Protein AF-R8HWS2-F1 (afdb_monomer_lite)

pLDDT: mean 92.62, std 9.64, range [43.69, 98.5]

Organism: NCBI:txid1053224

Secondary structure (DSSP, 8-state):
-HHHHHHHHHHHTT--PPPPSSGGGGS-SSSS-SSHHHHHHHHHHHHHHHHHHHHHHHHS-TTSPBTTBTT--HHHHHHHHHHHHHHHHHHHHHHHHHTT--S-TT-----

Sequence (111 aa):
MTYWQDFLLLSAQGKKPALPAHVKESWPEEECPGSEEEWQQIIQYFLQGIEQACTIAQTVQLDKTLEEWPGETPGGVLRNIASHNSYHLGEIVLIRRLFSAWPPPTGGYPV

Foldseek 3Di:
DLLVLVCLLCVLVLHHDDDDPDPVVSDDPDPDDPDPVSVVVVVVSLVVSLVSLVVSVVPDDFPDARPVHRPHGSVRSSVVSVVVVVVVVVVVQVVCVVVVPPPPPVDDDPD

Radius of gyration: 16.32 Å; chains: 1; bounding box: 38×39×40 Å

InterPro domains:
  IPR034660 DinB/YfiT-like putative metalloenzymes [G3DSA:1.20.120.450] (1-107)
  IPR034660 DinB/YfiT-like putative metalloenzymes [SSF109854] (38-106)

Structure (mmCIF, N/CA/C/O backbone):
data_AF-R8HWS2-F1
#
_entry.id   AF-R8HWS2-F1
#
loop_
_atom_site.group_PDB
_atom_site.id
_atom_site.type_symbol
_atom_site.label_atom_id
_atom_site.label_alt_id
_atom_site.label_comp_id
_atom_site.label_asym_id
_atom_site.label_entity_id
_atom_site.label_seq_id
_atom_site.pdbx_PDB_ins_code
_atom_site.Cartn_x
_atom_site.Cartn_y
_atom_site.Cartn_z
_atom_site.occupancy
_atom_site.B_iso_or_equiv
_atom_site.auth_seq_id
_atom_site.auth_comp_id
_atom_site.auth_asym_id
_atom_site.auth_atom_id
_atom_site.pdbx_PDB_model_num
ATOM 1 N N . MET A 1 1 ? 0.055 4.462 -6.794 1.00 83.00 1 MET A N 1
ATOM 2 C CA . MET A 1 1 ? -0.096 3.535 -5.644 1.00 83.00 1 MET A CA 1
ATOM 3 C C . MET A 1 1 ? 0.304 4.189 -4.323 1.00 83.00 1 MET A C 1
ATOM 5 O O . MET A 1 1 ? -0.518 4.184 -3.421 1.00 83.00 1 MET A O 1
ATOM 9 N N . THR A 1 2 ? 1.499 4.783 -4.210 1.00 93.62 2 THR A N 1
ATOM 10 C CA . THR A 1 2 ? 2.025 5.392 -2.967 1.00 93.62 2 THR A CA 1
ATOM 11 C C . THR A 1 2 ? 1.157 6.524 -2.409 1.00 93.62 2 THR A C 1
ATOM 13 O O . THR A 1 2 ? 0.696 6.401 -1.285 1.00 93.62 2 THR A O 1
ATOM 16 N N . TYR A 1 3 ? 0.801 7.536 -3.211 1.00 95.81 3 TYR A N 1
ATOM 17 C CA . TYR A 1 3 ? -0.034 8.666 -2.756 1.00 95.81 3 TYR A CA 1
ATOM 18 C C . TYR A 1 3 ? -1.321 8.225 -2.031 1.00 95.81 3 TYR A C 1
ATOM 20 O O . TYR A 1 3 ? -1.610 8.649 -0.913 1.00 95.81 3 TYR A O 1
ATOM 28 N N . TRP A 1 4 ? -2.103 7.342 -2.663 1.00 96.31 4 TRP A N 1
ATOM 29 C CA . TRP A 1 4 ? -3.360 6.857 -2.087 1.00 96.31 4 TRP A CA 1
ATOM 30 C C . TRP A 1 4 ? -3.136 5.904 -0.912 1.00 96.31 4 TRP A C 1
ATOM 32 O O . TRP A 1 4 ? -3.952 5.882 0.005 1.00 96.31 4 TRP A O 1
ATOM 42 N N . GLN A 1 5 ? -2.029 5.158 -0.897 1.00 97.56 5 GLN A N 1
ATOM 43 C CA . GLN A 1 5 ? -1.630 4.388 0.278 1.00 97.56 5 GLN A CA 1
ATOM 44 C C . GLN A 1 5 ? -1.361 5.316 1.469 1.00 97.56 5 GLN A C 1
ATOM 46 O O . GLN A 1 5 ? -1.911 5.071 2.537 1.00 97.56 5 GLN A O 1
ATOM 51 N N . ASP A 1 6 ? -0.606 6.401 1.294 1.00 97.25 6 ASP A N 1
ATOM 52 C CA . ASP A 1 6 ? -0.297 7.349 2.373 1.00 97.25 6 ASP A CA 1
ATOM 53 C C . ASP A 1 6 ? -1.552 8.059 2.881 1.00 97.25 6 ASP A C 1
ATOM 55 O O . ASP A 1 6 ? -1.773 8.168 4.091 1.00 97.25 6 ASP A O 1
ATOM 59 N N . PHE A 1 7 ? -2.424 8.472 1.956 1.00 96.88 7 PHE A N 1
ATOM 60 C CA . PHE A 1 7 ? -3.738 9.017 2.284 1.00 96.88 7 PHE A CA 1
ATOM 61 C C . PHE A 1 7 ? -4.524 8.042 3.173 1.00 96.88 7 PHE A C 1
ATOM 63 O O . PHE A 1 7 ? -4.962 8.397 4.268 1.00 96.88 7 PHE A O 1
ATOM 70 N N . LEU A 1 8 ? -4.661 6.785 2.746 1.00 96.75 8 LEU A N 1
ATOM 71 C CA . LEU A 1 8 ? -5.423 5.784 3.489 1.00 96.75 8 LEU A CA 1
ATOM 72 C C . LEU A 1 8 ? -4.738 5.389 4.806 1.00 96.75 8 LEU A C 1
ATOM 74 O O . LEU A 1 8 ? -5.430 5.128 5.786 1.00 96.75 8 LEU A O 1
ATOM 78 N N . LEU A 1 9 ? -3.406 5.391 4.884 1.00 97.62 9 LEU A N 1
ATOM 79 C CA . LEU A 1 9 ? -2.669 5.155 6.128 1.00 97.62 9 LEU A CA 1
ATOM 80 C C . LEU A 1 9 ? -2.956 6.243 7.169 1.00 97.62 9 LEU A C 1
ATOM 82 O O . LEU A 1 9 ? -3.150 5.931 8.346 1.00 97.62 9 LEU A O 1
ATOM 86 N N . LEU A 1 10 ? -3.035 7.509 6.750 1.00 96.69 10 LEU A N 1
ATOM 87 C CA . LEU A 1 10 ? -3.457 8.603 7.626 1.00 96.69 10 LEU A CA 1
ATOM 88 C C . LEU A 1 10 ? -4.913 8.412 8.073 1.00 96.69 10 LEU A C 1
ATOM 90 O O . LEU A 1 10 ? -5.200 8.525 9.268 1.00 96.69 10 LEU A O 1
ATOM 94 N N . SER A 1 11 ? -5.814 8.052 7.155 1.00 95.12 11 SER A N 1
ATOM 95 C CA . SER A 1 11 ? -7.214 7.750 7.481 1.00 95.12 11 SER A CA 1
ATOM 96 C C . SER A 1 11 ? -7.357 6.587 8.468 1.00 95.12 11 SER A C 1
ATOM 98 O O . SER A 1 11 ? -8.115 6.700 9.428 1.00 95.12 11 SER A O 1
ATOM 100 N N . ALA A 1 12 ? -6.591 5.504 8.307 1.00 95.62 12 ALA A N 1
ATOM 101 C CA . ALA A 1 12 ? -6.611 4.341 9.199 1.00 95.62 12 ALA A CA 1
ATOM 102 C C . ALA A 1 12 ? -6.163 4.678 10.634 1.00 95.62 12 ALA A C 1
ATOM 104 O O . ALA A 1 12 ? -6.553 4.001 11.583 1.00 95.62 12 ALA A O 1
ATOM 105 N N . GLN A 1 13 ? -5.381 5.749 10.803 1.00 93.69 13 GLN A N 1
ATOM 106 C CA . GLN A 1 13 ? -4.984 6.303 12.101 1.00 93.69 13 GLN A CA 1
ATOM 107 C C . GLN A 1 13 ? -6.000 7.313 12.667 1.00 93.69 13 GLN A C 1
ATOM 109 O O . GLN A 1 13 ? -5.717 7.970 13.667 1.00 93.69 13 GLN A O 1
ATOM 114 N N . GLY A 1 14 ? -7.162 7.477 12.028 1.00 92.81 14 GLY A N 1
ATOM 115 C CA . GLY A 1 14 ? -8.193 8.434 12.430 1.00 92.81 14 GLY A CA 1
ATOM 116 C C . GLY A 1 14 ? -7.921 9.877 12.021 1.00 92.81 14 GLY A C 1
ATOM 117 O O . GLY A 1 14 ? -8.613 10.772 12.494 1.00 92.81 14 GLY A O 1
ATOM 118 N N . LYS A 1 15 ? -6.944 10.126 11.144 1.00 94.31 15 LYS A N 1
ATOM 119 C CA . LYS A 1 15 ? -6.693 11.468 10.607 1.00 94.31 15 LYS A CA 1
ATOM 120 C C . LYS A 1 15 ? -7.594 11.744 9.401 1.00 94.31 15 LYS A C 1
ATOM 122 O O . LYS A 1 15 ? -8.118 10.838 8.750 1.00 94.31 15 LYS A O 1
ATOM 127 N N . LYS A 1 16 ? -7.723 13.024 9.060 1.00 92.81 16 LYS A N 1
ATOM 128 C CA . LYS A 1 16 ? -8.433 13.499 7.870 1.00 92.81 16 LYS A CA 1
ATOM 129 C C . LYS A 1 16 ? -7.460 14.177 6.906 1.00 92.81 16 LYS A C 1
ATOM 131 O O . LYS A 1 16 ? -7.324 15.400 6.950 1.00 92.81 16 LYS A O 1
ATOM 136 N N . PRO A 1 17 ? -6.727 13.405 6.085 1.00 92.62 17 PRO A N 1
ATOM 137 C CA . PRO A 1 17 ? -5.904 13.993 5.035 1.00 92.62 17 PRO A CA 1
ATOM 138 C C . PRO A 1 17 ? -6.771 14.820 4.079 1.00 92.62 17 PRO A C 1
ATOM 140 O O . PRO A 1 17 ? -7.931 14.488 3.820 1.00 92.62 17 PRO A O 1
ATOM 143 N N . ALA A 1 18 ? -6.209 15.917 3.574 1.00 93.06 18 ALA A N 1
ATOM 144 C CA . ALA A 1 18 ? -6.888 16.749 2.593 1.00 93.06 18 ALA A CA 1
ATOM 145 C C . ALA A 1 18 ? -7.045 15.970 1.284 1.00 93.06 18 ALA A C 1
ATOM 147 O O . ALA A 1 18 ? -6.093 15.359 0.799 1.00 93.06 18 ALA A O 1
ATOM 148 N N . LEU A 1 19 ? -8.250 15.992 0.718 1.00 92.62 19 LEU A N 1
ATOM 149 C CA . LEU A 1 19 ? -8.465 15.479 -0.627 1.00 92.62 19 LEU A CA 1
ATOM 150 C C . LEU A 1 19 ? -7.806 16.430 -1.634 1.00 92.62 19 LEU A C 1
ATOM 152 O O . LEU A 1 19 ? -7.923 17.648 -1.462 1.00 92.62 19 LEU A O 1
ATOM 156 N N . PRO A 1 20 ? -7.153 15.901 -2.681 1.00 94.12 20 PRO A N 1
ATOM 157 C CA . PRO A 1 20 ? -6.678 16.741 -3.769 1.00 94.12 20 PRO A CA 1
ATOM 158 C C . PRO A 1 20 ? -7.869 17.416 -4.458 1.00 94.12 20 PRO A C 1
ATOM 160 O O . PRO A 1 20 ? -8.954 16.829 -4.548 1.00 94.12 20 PRO A O 1
ATOM 163 N N . ALA A 1 21 ? -7.674 18.632 -4.970 1.00 94.50 21 ALA A N 1
ATOM 164 C CA . ALA A 1 21 ? -8.738 19.322 -5.704 1.00 94.50 21 ALA A CA 1
ATOM 165 C C . ALA A 1 21 ? -9.030 18.602 -7.031 1.00 94.50 21 ALA A C 1
ATOM 167 O O . ALA A 1 21 ? -10.183 18.499 -7.460 1.00 94.50 21 ALA A O 1
ATOM 168 N N . HIS A 1 22 ? -7.988 18.028 -7.640 1.00 94.19 22 HIS A N 1
ATOM 169 C CA . HIS A 1 22 ? -8.077 17.178 -8.819 1.00 94.19 22 HIS A CA 1
ATOM 170 C C . HIS A 1 22 ? -7.232 15.913 -8.674 1.00 94.19 22 HIS A C 1
ATOM 172 O O . HIS A 1 22 ? -6.094 15.962 -8.227 1.00 94.19 22 HIS A O 1
ATOM 178 N N . VAL A 1 23 ? -7.730 14.776 -9.176 1.00 91.06 23 VAL A N 1
ATOM 179 C CA . VAL A 1 23 ? -7.001 13.487 -9.146 1.00 91.06 23 VAL A CA 1
ATOM 180 C C . VAL A 1 23 ? -5.615 13.580 -9.798 1.00 91.06 23 VAL A C 1
ATOM 182 O O . VAL A 1 23 ? -4.711 12.852 -9.398 1.00 91.06 23 VAL A O 1
ATOM 185 N N . LYS A 1 24 ? -5.416 14.498 -10.755 1.00 93.31 24 LYS A N 1
ATOM 186 C CA . LYS A 1 24 ? -4.106 14.771 -11.367 1.00 93.31 24 LYS A CA 1
ATOM 187 C C . LYS A 1 24 ? -3.024 15.084 -10.323 1.00 93.31 24 LYS A C 1
ATOM 189 O O . LYS A 1 24 ? -1.892 14.678 -10.515 1.00 93.31 24 LYS A O 1
ATOM 194 N N . GLU A 1 25 ? -3.378 15.724 -9.212 1.00 93.56 25 GLU A N 1
ATOM 195 C CA . GLU A 1 25 ? -2.448 16.056 -8.121 1.00 93.56 25 GLU A CA 1
ATOM 196 C C . GLU A 1 25 ? -1.943 14.822 -7.350 1.00 93.56 25 GLU A C 1
ATOM 198 O O . GLU A 1 25 ? -0.986 14.927 -6.594 1.00 93.56 25 GLU A O 1
ATOM 203 N N . SER A 1 26 ? -2.568 13.650 -7.528 1.00 92.44 26 SER A N 1
ATOM 204 C CA . SER A 1 26 ? -2.079 12.382 -6.960 1.00 92.44 26 SER A CA 1
ATOM 205 C C . SER A 1 26 ? -1.033 11.673 -7.830 1.00 92.44 26 SER A C 1
ATOM 207 O O . SER A 1 26 ? -0.531 10.614 -7.444 1.00 92.44 26 SER A O 1
ATOM 209 N N . TRP A 1 27 ? -0.725 12.229 -9.006 1.00 91.69 27 TRP A N 1
ATOM 210 C CA . TRP A 1 27 ? 0.292 11.714 -9.918 1.00 91.69 27 TRP A CA 1
ATOM 211 C C . TRP A 1 27 ? 1.603 12.494 -9.760 1.00 91.69 27 TRP A C 1
ATOM 213 O O . TRP A 1 27 ? 1.549 13.701 -9.521 1.00 91.69 27 TRP A O 1
ATOM 223 N N . PRO A 1 28 ? 2.765 11.832 -9.907 1.00 90.06 28 PRO A N 1
ATOM 224 C CA . PRO A 1 28 ? 4.041 12.534 -10.014 1.00 90.06 28 PRO A CA 1
ATOM 225 C C . PRO A 1 28 ? 4.067 13.423 -11.266 1.00 90.06 28 PRO A C 1
ATOM 227 O O . PRO A 1 28 ? 3.353 13.158 -12.239 1.00 90.06 28 PRO A O 1
ATOM 230 N N . GLU A 1 29 ? 4.883 14.478 -11.239 1.00 90.44 29 GLU A N 1
ATOM 231 C CA . GLU A 1 29 ? 5.118 15.317 -12.421 1.00 90.44 29 GLU A CA 1
ATOM 232 C C . GLU A 1 29 ? 6.039 14.607 -13.422 1.00 90.44 29 GLU A C 1
ATOM 234 O O . GLU A 1 29 ? 5.879 14.748 -14.635 1.00 90.44 29 GLU A O 1
ATOM 239 N N . GLU A 1 30 ? 6.974 13.810 -12.909 1.00 91.12 30 GLU A N 1
ATOM 240 C CA . GLU A 1 30 ? 7.924 13.013 -13.666 1.00 91.12 30 GLU A CA 1
ATOM 241 C C . GLU A 1 30 ? 7.275 11.736 -14.224 1.00 91.12 30 GLU A C 1
ATOM 243 O O . GLU A 1 30 ? 6.577 10.998 -13.525 1.00 91.12 30 GLU A O 1
ATOM 248 N N . GLU A 1 31 ? 7.545 11.432 -15.498 1.00 89.25 31 GLU A N 1
ATOM 249 C CA . GLU A 1 31 ? 7.021 10.227 -16.162 1.00 89.25 31 GLU A CA 1
ATOM 250 C C . GLU A 1 31 ? 7.749 8.940 -15.735 1.00 89.25 31 GLU A C 1
ATOM 252 O O . GLU A 1 31 ? 7.197 7.841 -15.841 1.00 89.25 31 GLU A O 1
ATOM 257 N N . CYS A 1 32 ? 8.994 9.057 -15.265 1.00 90.88 32 CYS A N 1
ATOM 258 C CA . CYS A 1 32 ? 9.823 7.950 -14.799 1.00 90.88 32 CYS A CA 1
ATOM 259 C C . CYS A 1 32 ? 10.847 8.427 -13.751 1.00 90.88 32 CYS A C 1
ATOM 261 O O . CYS A 1 32 ? 11.174 9.615 -13.724 1.00 90.88 32 CYS A O 1
ATOM 263 N N . PRO A 1 33 ? 11.369 7.524 -12.898 1.00 93.31 33 PRO A N 1
ATOM 264 C CA . PRO A 1 33 ? 12.474 7.858 -12.001 1.00 93.31 33 PRO A CA 1
ATOM 265 C C . PRO A 1 33 ? 13.724 8.255 -12.800 1.00 93.31 33 PRO A C 1
ATOM 267 O O . PRO A 1 33 ? 14.021 7.670 -13.845 1.00 93.31 33 PRO A O 1
ATOM 270 N N . GLY A 1 34 ? 14.481 9.225 -12.292 1.00 95.75 34 GLY A N 1
ATOM 271 C CA . GLY A 1 34 ? 15.705 9.739 -12.904 1.00 95.75 34 GLY A CA 1
ATOM 272 C C . GLY A 1 34 ? 16.919 8.817 -12.756 1.00 95.75 34 GLY A C 1
ATOM 273 O O . GLY A 1 34 ? 17.889 8.968 -13.503 1.00 95.75 34 GLY A O 1
ATOM 274 N N . SER A 1 35 ? 16.884 7.850 -11.831 1.00 97.19 35 SER A N 1
ATOM 275 C CA . SER A 1 35 ? 17.910 6.808 -11.698 1.00 97.19 35 SER A CA 1
ATOM 276 C C . SER A 1 35 ? 17.366 5.485 -11.145 1.00 97.19 35 SER A C 1
ATOM 278 O O . SER A 1 35 ? 16.243 5.403 -10.644 1.00 97.19 35 SER A O 1
ATOM 280 N N . GLU A 1 36 ? 18.185 4.430 -11.213 1.00 96.62 36 GLU A N 1
ATOM 281 C CA . GLU A 1 36 ? 17.866 3.138 -10.591 1.00 96.62 36 GLU A CA 1
ATOM 282 C C . GLU A 1 36 ? 17.776 3.264 -9.061 1.00 96.62 36 GLU A C 1
ATOM 284 O O . GLU A 1 36 ? 16.915 2.656 -8.435 1.00 96.62 36 GLU A O 1
ATOM 289 N N . GLU A 1 37 ? 18.620 4.090 -8.440 1.00 97.88 37 GLU A N 1
ATOM 290 C CA . GLU A 1 37 ? 18.567 4.347 -6.999 1.00 97.88 37 GLU A CA 1
ATOM 291 C C . GLU A 1 37 ? 17.238 4.989 -6.589 1.00 97.88 37 GLU A C 1
ATOM 293 O O . GLU A 1 37 ? 16.640 4.565 -5.600 1.00 97.88 37 GLU A O 1
ATOM 298 N N . GLU A 1 38 ? 16.752 5.968 -7.356 1.00 96.31 38 GLU A N 1
ATOM 299 C CA . GLU A 1 38 ? 15.444 6.589 -7.123 1.00 96.31 38 GLU A CA 1
ATOM 300 C C . GLU A 1 38 ? 14.310 5.567 -7.275 1.00 96.31 38 GLU A C 1
ATOM 302 O O . GLU A 1 38 ? 13.410 5.490 -6.436 1.00 96.31 38 GLU A O 1
ATOM 307 N N . TRP A 1 39 ? 14.391 4.704 -8.290 1.00 95.50 39 TRP A N 1
ATOM 308 C CA . TRP A 1 39 ? 13.437 3.614 -8.467 1.00 95.50 39 TRP A CA 1
ATOM 309 C C . TRP A 1 39 ? 13.393 2.670 -7.254 1.00 95.50 39 TRP A C 1
ATOM 311 O O . TRP A 1 39 ? 12.315 2.368 -6.731 1.00 95.50 39 TRP A O 1
ATOM 321 N N . GLN A 1 40 ? 14.557 2.246 -6.753 1.00 97.44 40 GLN A N 1
ATOM 322 C CA . GLN A 1 40 ? 14.642 1.392 -5.566 1.00 97.44 40 GLN A CA 1
ATOM 323 C C . GLN A 1 40 ? 14.099 2.087 -4.310 1.00 97.44 40 GLN A C 1
ATOM 325 O O . GLN A 1 40 ? 13.445 1.442 -3.488 1.00 97.44 40 GLN A O 1
ATOM 330 N N . GLN A 1 41 ? 14.314 3.397 -4.165 1.00 96.56 41 GLN A N 1
ATOM 331 C CA . GLN A 1 41 ? 13.756 4.180 -3.058 1.00 96.56 41 GLN A CA 1
ATOM 332 C C . GLN A 1 41 ? 12.225 4.221 -3.099 1.00 96.56 41 GLN A C 1
ATOM 334 O O . GLN A 1 41 ? 11.588 4.026 -2.064 1.00 96.56 41 GLN A O 1
ATOM 339 N N . ILE A 1 42 ? 11.623 4.394 -4.279 1.00 95.38 42 ILE A N 1
ATOM 340 C CA . ILE A 1 42 ? 10.161 4.372 -4.448 1.00 95.38 42 ILE A CA 1
ATOM 341 C C . ILE A 1 42 ? 9.587 3.004 -4.049 1.00 95.38 42 ILE A C 1
ATOM 343 O O . ILE A 1 42 ? 8.578 2.943 -3.340 1.00 95.38 42 ILE A O 1
ATOM 347 N N . ILE A 1 43 ? 10.238 1.902 -4.449 1.00 96.12 43 ILE A N 1
ATOM 348 C CA . ILE A 1 43 ? 9.829 0.547 -4.041 1.00 96.12 43 ILE A CA 1
ATOM 349 C C . ILE A 1 43 ? 9.911 0.399 -2.519 1.00 96.12 43 ILE A C 1
ATOM 351 O O . ILE A 1 43 ? 8.953 -0.062 -1.897 1.00 96.12 43 ILE A O 1
ATOM 355 N N . GLN A 1 44 ? 11.030 0.792 -1.907 1.00 98.06 44 GLN A N 1
ATOM 356 C CA . GLN A 1 44 ? 11.205 0.700 -0.456 1.00 98.06 44 GLN A CA 1
ATOM 357 C C . GLN A 1 44 ? 10.159 1.526 0.296 1.00 98.06 44 GLN A C 1
ATOM 359 O O . GLN A 1 44 ? 9.578 1.029 1.257 1.00 98.06 44 GLN A O 1
ATOM 364 N N . TYR A 1 45 ? 9.867 2.741 -0.168 1.00 97.75 45 TYR A N 1
ATOM 365 C CA . TYR A 1 45 ? 8.837 3.598 0.415 1.00 97.75 45 TYR A CA 1
ATOM 366 C C . TYR A 1 45 ? 7.451 2.944 0.362 1.00 97.75 45 TYR A C 1
ATOM 368 O O . TYR A 1 45 ? 6.733 2.887 1.363 1.00 97.75 45 TYR A O 1
ATOM 376 N N . PHE A 1 46 ? 7.092 2.365 -0.787 1.00 97.38 46 PHE A N 1
ATOM 377 C CA . PHE A 1 46 ? 5.845 1.621 -0.927 1.00 97.38 46 PHE A CA 1
ATOM 378 C C . PHE A 1 46 ? 5.762 0.440 0.055 1.00 97.38 46 PHE A C 1
ATOM 380 O O . PHE A 1 46 ? 4.740 0.280 0.727 1.00 97.38 46 PHE A O 1
ATOM 387 N N . LEU A 1 47 ? 6.833 -0.354 0.176 1.00 97.94 47 LEU A N 1
ATOM 388 C CA . LEU A 1 47 ? 6.895 -1.505 1.085 1.00 97.94 47 LEU A CA 1
ATOM 389 C C . LEU A 1 47 ? 6.814 -1.092 2.562 1.00 97.94 47 LEU A C 1
ATOM 391 O O . LEU A 1 47 ? 6.089 -1.727 3.325 1.00 97.94 47 LEU A O 1
ATOM 395 N N . GLN A 1 48 ? 7.470 0.003 2.955 1.00 98.50 48 GLN A N 1
ATOM 396 C CA . GLN A 1 48 ? 7.368 0.558 4.311 1.00 98.50 48 GLN A CA 1
ATOM 397 C C . GLN A 1 48 ? 5.923 0.931 4.664 1.00 98.50 48 GLN A C 1
ATOM 399 O O . GLN A 1 48 ? 5.466 0.666 5.775 1.00 98.50 48 GLN A O 1
ATOM 404 N N . GLY A 1 49 ? 5.160 1.482 3.717 1.00 98.19 49 GLY A N 1
ATOM 405 C CA . GLY A 1 49 ? 3.741 1.754 3.949 1.00 98.19 49 GLY A CA 1
ATOM 406 C C . GLY A 1 49 ? 2.888 0.484 4.099 1.00 98.19 49 GLY A C 1
ATOM 407 O O . GLY A 1 49 ? 1.928 0.487 4.872 1.00 98.19 49 GLY A O 1
ATOM 408 N N . ILE A 1 50 ? 3.254 -0.633 3.455 1.00 98.12 50 ILE A N 1
ATOM 409 C CA . ILE A 1 50 ? 2.618 -1.939 3.714 1.00 98.12 50 ILE A CA 1
ATOM 410 C C . ILE A 1 50 ? 2.935 -2.412 5.137 1.00 98.12 50 ILE A C 1
ATOM 412 O O . ILE A 1 50 ? 2.029 -2.827 5.859 1.00 98.12 50 ILE A O 1
ATOM 416 N N . GLU A 1 51 ? 4.192 -2.321 5.575 1.00 98.50 51 GLU A N 1
ATOM 417 C CA . GLU A 1 51 ? 4.579 -2.667 6.950 1.00 98.50 51 GLU A CA 1
ATOM 418 C C . GLU A 1 51 ? 3.843 -1.804 7.983 1.00 98.50 51 GLU A C 1
ATOM 420 O O . GLU A 1 51 ? 3.378 -2.307 9.011 1.00 98.50 51 GLU A O 1
ATOM 425 N N . GLN A 1 52 ? 3.653 -0.517 7.687 1.00 98.44 52 GLN A N 1
ATOM 426 C CA . GLN A 1 52 ? 2.848 0.377 8.509 1.00 98.44 52 GLN A CA 1
ATOM 427 C C . GLN A 1 52 ? 1.379 -0.065 8.557 1.00 98.44 52 GLN A C 1
ATOM 429 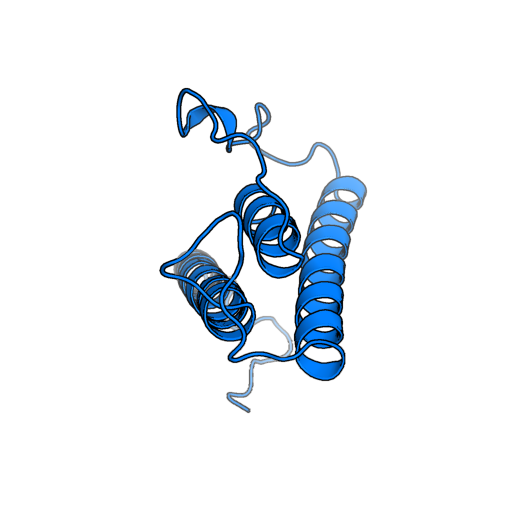O O . GLN A 1 52 ? 0.800 -0.101 9.643 1.00 98.44 52 GLN A O 1
ATOM 434 N N . ALA A 1 53 ? 0.777 -0.448 7.426 1.00 98.38 53 ALA A N 1
ATOM 435 C CA . ALA A 1 53 ? -0.586 -0.983 7.392 1.00 98.38 53 ALA A CA 1
ATOM 436 C C . ALA A 1 53 ? -0.715 -2.252 8.256 1.00 98.38 53 ALA A C 1
ATOM 438 O O . ALA A 1 53 ? -1.637 -2.357 9.066 1.00 98.38 53 ALA A O 1
ATOM 439 N N . CYS A 1 54 ? 0.242 -3.180 8.148 1.00 98.38 54 CYS A N 1
ATOM 440 C CA . CYS A 1 54 ? 0.308 -4.384 8.980 1.00 98.38 54 CYS A CA 1
ATOM 441 C C . CYS A 1 54 ? 0.450 -4.051 10.472 1.00 98.38 54 CYS A C 1
ATOM 443 O O . CYS A 1 54 ? -0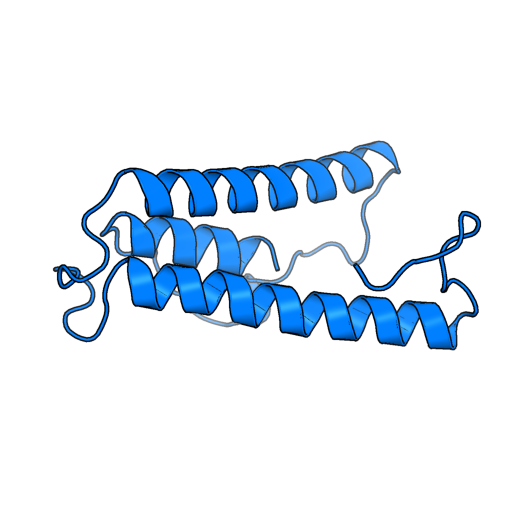.217 -4.657 11.310 1.00 98.38 54 CYS A O 1
ATOM 445 N N . THR A 1 55 ? 1.272 -3.058 10.809 1.00 98.50 55 THR A N 1
ATOM 446 C CA . THR A 1 55 ? 1.454 -2.599 12.191 1.00 98.50 55 THR A CA 1
ATOM 447 C C . THR A 1 55 ? 0.159 -2.014 12.750 1.00 98.50 55 THR A C 1
ATOM 449 O O . THR A 1 55 ? -0.242 -2.362 13.860 1.00 98.50 55 THR A O 1
ATOM 452 N N . ILE A 1 56 ? -0.549 -1.174 11.985 1.00 97.81 56 ILE A N 1
ATOM 453 C CA . ILE A 1 56 ? -1.868 -0.654 12.384 1.00 97.81 56 ILE A CA 1
ATOM 454 C C . ILE A 1 56 ? -2.828 -1.827 12.607 1.00 97.81 56 ILE A C 1
ATOM 456 O O . ILE A 1 56 ? -3.474 -1.886 13.652 1.00 97.81 56 ILE A O 1
ATOM 460 N N . ALA A 1 57 ? -2.853 -2.800 11.689 1.00 98.06 57 ALA A N 1
ATOM 461 C CA . ALA A 1 57 ? -3.733 -3.964 11.776 1.00 98.06 57 ALA A CA 1
ATOM 462 C C . ALA A 1 57 ? -3.579 -4.757 13.090 1.00 98.06 57 ALA A C 1
ATOM 464 O O . ALA A 1 57 ? -4.544 -5.335 13.583 1.00 98.06 57 ALA A O 1
ATOM 465 N N . GLN A 1 58 ? -2.367 -4.780 13.650 1.00 98.00 58 GLN A N 1
ATOM 466 C CA . GLN A 1 58 ? -2.025 -5.518 14.869 1.00 98.00 58 GLN A CA 1
ATOM 467 C C . GLN A 1 58 ? -2.201 -4.705 16.157 1.00 98.00 58 GLN A C 1
ATOM 469 O O . GLN A 1 58 ? -2.231 -5.285 17.241 1.00 98.00 58 GLN A O 1
ATOM 474 N N . THR A 1 59 ? -2.273 -3.376 16.065 1.00 97.00 59 THR A N 1
ATOM 475 C CA . THR A 1 59 ? -2.159 -2.487 17.234 1.00 97.00 59 THR A CA 1
ATOM 476 C C . THR A 1 59 ? -3.434 -1.718 17.557 1.00 97.00 59 THR A C 1
ATOM 478 O O . THR A 1 59 ? -3.595 -1.282 18.697 1.00 97.00 59 THR A O 1
ATOM 481 N N . VAL A 1 60 ? -4.351 -1.552 16.598 1.00 95.62 60 VAL A N 1
ATOM 482 C CA . VAL A 1 60 ? -5.585 -0.772 16.792 1.00 95.62 60 VAL A CA 1
ATOM 483 C C . VAL A 1 60 ? -6.831 -1.655 16.853 1.00 95.62 60 VAL A C 1
ATOM 485 O O . VAL A 1 60 ? -6.859 -2.774 16.345 1.00 95.62 60 VAL A O 1
ATOM 488 N N . GLN A 1 61 ? -7.905 -1.125 17.440 1.00 96.38 61 GLN A N 1
ATOM 489 C CA . GLN A 1 61 ? -9.220 -1.760 17.388 1.00 96.38 61 GLN A CA 1
ATOM 490 C C . GLN A 1 61 ? -9.833 -1.593 15.987 1.00 96.38 61 GLN A C 1
ATOM 492 O O . GLN A 1 61 ? -10.231 -0.493 15.605 1.00 96.38 61 GLN A O 1
ATOM 497 N N . LEU A 1 62 ? -9.902 -2.686 15.222 1.00 97.12 62 LEU A N 1
ATOM 498 C CA . LEU A 1 62 ? -10.236 -2.656 13.792 1.00 97.12 62 LEU A CA 1
ATOM 499 C C . LEU A 1 62 ? -11.688 -2.320 13.467 1.00 97.12 62 LEU A C 1
ATOM 501 O O . LEU A 1 62 ? -11.933 -1.810 12.381 1.00 97.12 62 LEU A O 1
ATOM 505 N N . ASP A 1 63 ? -12.624 -2.622 14.363 1.00 96.44 63 ASP A N 1
ATOM 506 C CA . ASP A 1 63 ? -14.069 -2.433 14.187 1.00 96.44 63 ASP A CA 1
ATOM 507 C C . ASP A 1 63 ? -14.575 -1.096 14.749 1.00 96.44 63 ASP A C 1
ATOM 509 O O . ASP A 1 63 ? -15.749 -0.755 14.599 1.00 96.44 63 ASP A O 1
ATOM 513 N N . LYS A 1 64 ? -13.691 -0.311 15.374 1.00 94.88 64 LYS A N 1
ATOM 514 C CA . LYS A 1 64 ? -14.030 1.007 15.903 1.00 94.88 64 LYS A CA 1
ATOM 515 C C . LYS A 1 64 ? -14.286 1.984 14.757 1.00 94.88 64 LYS A C 1
ATOM 517 O O . LYS A 1 64 ? -13.443 2.158 13.882 1.00 94.88 64 LYS A O 1
ATOM 522 N N . THR A 1 65 ? -15.413 2.685 14.807 1.00 96.25 65 THR A N 1
ATOM 523 C CA . THR A 1 65 ? -15.713 3.776 13.876 1.00 96.25 65 THR A CA 1
ATOM 524 C C . THR A 1 65 ? -14.674 4.894 13.971 1.00 96.25 65 THR A C 1
ATOM 526 O O . THR A 1 65 ? -14.297 5.321 15.067 1.00 96.25 65 THR A O 1
ATOM 529 N N . LEU A 1 66 ? -14.226 5.386 12.818 1.00 94.56 66 LEU A N 1
ATOM 530 C CA . LEU A 1 66 ? -13.354 6.551 12.725 1.00 94.56 66 LEU A CA 1
ATOM 531 C C . LEU A 1 66 ? -14.179 7.832 12.904 1.00 94.56 66 LEU A C 1
ATOM 533 O O . LEU A 1 66 ? -15.159 8.043 12.198 1.00 94.56 66 LEU A O 1
ATOM 537 N N . GLU A 1 67 ? -13.775 8.710 13.820 1.00 91.50 67 GLU A N 1
ATOM 538 C CA . GLU A 1 67 ? -14.513 9.948 14.129 1.00 91.50 67 GLU A CA 1
ATOM 539 C C . GLU A 1 67 ? -14.639 10.870 12.907 1.00 91.50 67 GLU A C 1
ATOM 541 O O . GLU A 1 67 ? -15.727 11.331 12.570 1.00 91.50 67 GLU A O 1
ATOM 546 N N . GLU A 1 68 ? -13.538 11.046 12.176 1.00 90.88 68 GLU A N 1
ATOM 547 C CA . GLU A 1 68 ? -13.499 11.849 10.950 1.00 90.88 68 GLU A CA 1
ATOM 548 C C . GLU A 1 68 ? -14.182 11.174 9.748 1.00 90.88 68 GLU A C 1
ATOM 550 O O . GLU A 1 68 ? -14.464 11.836 8.745 1.00 90.88 68 GLU A O 1
ATOM 555 N N . TRP A 1 69 ? -14.464 9.868 9.849 1.00 85.88 69 TRP A N 1
ATOM 556 C CA . TRP A 1 69 ? -15.066 9.047 8.795 1.00 85.88 69 TRP A CA 1
ATOM 557 C C . TRP A 1 69 ? -16.116 8.088 9.385 1.00 85.88 69 TRP A C 1
ATOM 559 O O . TRP A 1 69 ? -15.875 6.884 9.446 1.00 85.88 69 TRP A O 1
ATOM 569 N N . PRO A 1 70 ? -17.304 8.577 9.796 1.00 83.69 70 PRO A N 1
ATOM 570 C CA . PRO A 1 70 ? -18.264 7.788 10.580 1.00 83.69 70 PRO A CA 1
ATOM 571 C C . PRO A 1 70 ? -18.807 6.521 9.895 1.00 83.69 70 PRO A C 1
ATOM 573 O O . PRO A 1 70 ? -19.390 5.663 10.551 1.00 83.69 70 PRO A O 1
ATOM 576 N N . GLY A 1 71 ? -18.647 6.411 8.572 1.00 90.62 71 GLY A N 1
ATOM 577 C CA . GLY A 1 71 ? -19.004 5.227 7.786 1.00 90.62 71 GLY A CA 1
ATOM 578 C C . GLY A 1 71 ? -17.864 4.224 7.601 1.00 90.62 71 GLY A C 1
ATOM 579 O O . GLY A 1 71 ? -18.050 3.242 6.888 1.00 90.62 71 GLY A O 1
ATOM 580 N N . GLU A 1 72 ? -16.697 4.473 8.196 1.00 95.31 72 GLU A N 1
ATOM 581 C CA . GLU A 1 72 ? -15.524 3.619 8.067 1.00 95.31 72 GLU A CA 1
ATOM 582 C C . GLU A 1 72 ? -14.893 3.229 9.405 1.00 95.31 72 GLU A C 1
ATOM 584 O O . GLU A 1 72 ? -15.130 3.816 10.463 1.00 95.31 72 GLU A O 1
ATOM 589 N N . THR A 1 73 ? -14.059 2.201 9.322 1.00 97.56 73 THR A N 1
ATOM 590 C CA . THR A 1 73 ? -13.282 1.628 10.421 1.00 97.56 73 THR A CA 1
ATOM 591 C C . THR A 1 73 ? -11.823 1.461 9.983 1.00 97.56 73 THR A C 1
ATOM 593 O O . THR A 1 73 ? -11.566 1.348 8.778 1.00 97.56 73 THR A O 1
ATOM 596 N N . PRO A 1 74 ? -10.842 1.383 10.906 1.00 97.62 74 PRO A N 1
ATOM 597 C CA . PRO A 1 74 ? -9.471 1.040 10.537 1.00 97.62 74 PRO A CA 1
ATOM 598 C C . PRO A 1 74 ? -9.401 -0.242 9.700 1.00 97.62 74 PRO A C 1
ATOM 600 O O . PRO A 1 74 ? -8.704 -0.276 8.690 1.00 97.62 74 PRO A O 1
ATOM 603 N N . GLY A 1 75 ? -10.173 -1.277 10.054 1.00 98.06 75 GLY A N 1
ATOM 604 C CA . GLY A 1 75 ? -10.218 -2.531 9.300 1.00 98.06 75 GLY A CA 1
ATOM 605 C C . GLY A 1 75 ? -10.716 -2.359 7.861 1.00 98.06 75 GLY A C 1
ATOM 606 O O . GLY A 1 75 ? -10.141 -2.936 6.936 1.00 98.06 75 GLY A O 1
ATOM 607 N N . GLY A 1 76 ? -11.750 -1.541 7.645 1.00 98.12 76 GLY A N 1
ATOM 608 C CA . GLY A 1 76 ? -12.267 -1.242 6.307 1.00 98.12 76 GLY A CA 1
ATOM 609 C C . GLY A 1 76 ? -11.272 -0.466 5.441 1.00 98.12 76 GLY A C 1
ATOM 610 O O . GLY A 1 76 ? -11.041 -0.843 4.287 1.00 98.12 76 GLY A O 1
ATOM 611 N N . VAL A 1 77 ? -10.584 0.518 6.027 1.00 97.81 77 VAL A N 1
ATOM 612 C CA . VAL A 1 77 ? -9.532 1.288 5.346 1.00 97.81 77 VAL A CA 1
ATOM 613 C C . VAL A 1 77 ? -8.328 0.408 4.994 1.00 97.81 77 VAL A C 1
ATOM 615 O O . VAL A 1 77 ? -7.835 0.459 3.869 1.00 97.81 77 VAL A O 1
ATOM 618 N N . LEU A 1 78 ? -7.880 -0.460 5.905 1.00 98.38 78 LEU A N 1
ATOM 619 C CA . LEU A 1 78 ? -6.777 -1.393 5.644 1.00 98.38 78 LEU A CA 1
ATOM 620 C C . LEU A 1 78 ? -7.135 -2.415 4.553 1.00 98.38 78 LEU A C 1
ATOM 622 O O . LEU A 1 78 ? -6.314 -2.702 3.679 1.00 98.38 78 LEU A O 1
ATOM 626 N N . ARG A 1 79 ? -8.380 -2.914 4.536 1.00 98.12 79 ARG A N 1
ATOM 627 C CA . ARG A 1 79 ? -8.895 -3.747 3.434 1.00 98.12 79 ARG A CA 1
ATOM 628 C C . ARG A 1 79 ? -8.862 -2.990 2.104 1.00 98.12 79 ARG A C 1
ATOM 630 O O . ARG A 1 79 ? -8.544 -3.591 1.075 1.00 98.12 79 ARG A O 1
ATOM 637 N N . ASN A 1 80 ? -9.192 -1.697 2.110 1.00 97.62 80 ASN A N 1
ATOM 638 C CA . ASN A 1 80 ? -9.114 -0.854 0.919 1.00 97.62 80 ASN A CA 1
ATOM 639 C C . ASN A 1 80 ? -7.668 -0.760 0.403 1.00 97.62 80 ASN A C 1
ATOM 641 O O . ASN A 1 80 ? -7.433 -1.081 -0.759 1.00 97.62 80 ASN A O 1
ATOM 645 N N . ILE A 1 81 ? -6.693 -0.466 1.276 1.00 98.06 81 ILE A N 1
ATOM 646 C CA . ILE A 1 81 ? -5.258 -0.465 0.922 1.00 98.06 81 ILE A CA 1
ATOM 647 C C . ILE A 1 81 ? -4.861 -1.794 0.264 1.00 98.06 81 ILE A C 1
ATOM 649 O O . ILE A 1 81 ? -4.311 -1.799 -0.837 1.00 98.06 81 ILE A O 1
ATOM 653 N N .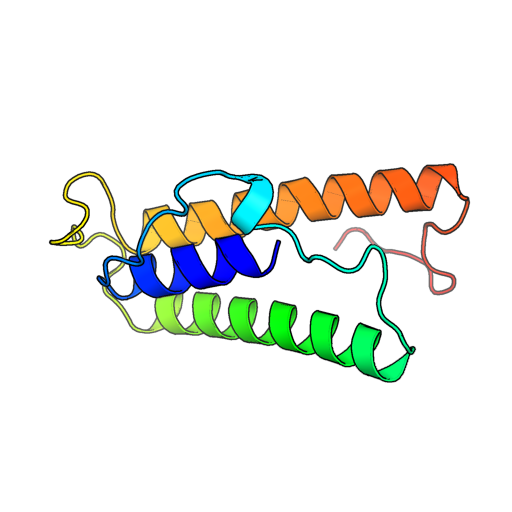 ALA A 1 82 ? -5.187 -2.926 0.896 1.00 97.88 82 ALA A N 1
ATOM 654 C CA . ALA A 1 82 ? -4.842 -4.248 0.375 1.00 97.88 82 ALA A CA 1
ATOM 655 C C . ALA A 1 82 ? -5.466 -4.522 -1.006 1.00 97.88 82 ALA A C 1
ATOM 657 O O . ALA A 1 82 ? -4.788 -5.012 -1.912 1.00 97.88 82 ALA A O 1
ATOM 658 N N . SER A 1 83 ? -6.744 -4.176 -1.188 1.00 97.88 83 SER A N 1
ATOM 659 C CA . SER A 1 83 ? -7.475 -4.412 -2.441 1.00 97.88 83 SER A CA 1
ATOM 660 C C . SER A 1 83 ? -6.954 -3.525 -3.575 1.00 97.88 83 SER A C 1
ATOM 662 O O . SER A 1 83 ? -6.665 -4.019 -4.663 1.00 97.88 83 SER A O 1
ATOM 664 N N . HIS A 1 84 ? -6.780 -2.230 -3.306 1.00 96.56 84 HIS A N 1
ATOM 665 C CA . HIS A 1 84 ? -6.258 -1.251 -4.257 1.00 96.56 84 HIS A CA 1
ATOM 666 C C . HIS A 1 84 ? -4.834 -1.600 -4.703 1.00 96.56 84 HIS A C 1
ATOM 668 O O . HIS A 1 84 ? -4.527 -1.599 -5.897 1.00 96.56 84 HIS A O 1
ATOM 674 N N . ASN A 1 85 ? -3.968 -1.971 -3.757 1.00 96.75 85 ASN A N 1
ATOM 675 C CA . ASN A 1 85 ? -2.600 -2.346 -4.084 1.00 96.75 85 ASN A CA 1
ATOM 676 C C . ASN A 1 85 ? -2.537 -3.636 -4.909 1.00 96.75 85 ASN A C 1
ATOM 678 O O . ASN A 1 85 ? -1.763 -3.716 -5.862 1.00 96.75 85 ASN A O 1
ATOM 682 N N . SER A 1 86 ? -3.379 -4.621 -4.586 1.00 96.75 86 SER A N 1
ATOM 683 C CA . SER A 1 86 ? -3.459 -5.880 -5.337 1.00 96.75 86 SER A CA 1
ATOM 684 C C . SER A 1 86 ? -3.963 -5.668 -6.766 1.00 96.75 86 SER A C 1
ATOM 686 O O . SER A 1 86 ? -3.444 -6.286 -7.695 1.00 96.75 86 SER A O 1
ATOM 688 N N . TYR A 1 87 ? -4.935 -4.769 -6.956 1.00 96.75 87 TYR A N 1
ATOM 689 C CA . TYR A 1 87 ? -5.443 -4.388 -8.275 1.00 96.75 87 TYR A CA 1
ATOM 690 C C . TYR A 1 87 ? -4.318 -3.843 -9.170 1.00 96.75 87 TYR A C 1
ATOM 692 O O . TYR A 1 87 ? -4.055 -4.394 -10.240 1.00 96.75 87 TYR A O 1
ATOM 700 N N . HIS A 1 88 ? -3.586 -2.831 -8.696 1.00 95.88 88 HIS A N 1
ATOM 701 C CA . HIS A 1 88 ? -2.505 -2.222 -9.475 1.00 95.88 88 HIS A CA 1
ATOM 702 C C . HIS A 1 88 ? -1.297 -3.147 -9.660 1.00 95.88 88 HIS A C 1
ATOM 704 O O . HIS A 1 88 ? -0.665 -3.132 -10.716 1.00 95.88 88 HIS A O 1
ATOM 710 N N . LEU A 1 89 ? -0.990 -4.009 -8.685 1.00 94.94 89 LEU A N 1
ATOM 711 C CA . LEU A 1 89 ? 0.019 -5.053 -8.873 1.00 94.94 89 LEU A CA 1
ATOM 712 C C . LEU A 1 89 ? -0.369 -5.997 -10.023 1.00 94.94 89 LEU A C 1
ATOM 714 O O . LEU A 1 89 ? 0.488 -6.374 -10.823 1.00 94.94 89 LEU A O 1
ATOM 718 N N . GLY A 1 90 ? -1.654 -6.339 -10.145 1.00 95.25 90 GLY A N 1
ATOM 719 C CA . GLY A 1 90 ? -2.182 -7.104 -11.274 1.00 95.25 90 GLY A CA 1
ATOM 720 C C . GLY A 1 90 ? -1.957 -6.411 -12.621 1.00 95.25 90 GLY A C 1
ATOM 721 O O . GLY A 1 90 ? -1.502 -7.058 -13.567 1.00 95.25 90 GLY A O 1
ATOM 722 N N . GLU A 1 91 ? -2.200 -5.100 -12.704 1.00 96.56 91 GLU A N 1
ATOM 723 C CA . GLU A 1 91 ? -1.928 -4.294 -13.906 1.00 96.56 91 GLU A CA 1
ATOM 724 C C . GLU A 1 91 ? -0.432 -4.282 -14.257 1.00 96.56 91 GLU A C 1
ATOM 726 O O . GLU A 1 91 ? -0.066 -4.514 -15.411 1.00 96.56 91 GLU A O 1
ATOM 731 N N . ILE A 1 92 ? 0.449 -4.108 -13.264 1.00 94.25 92 ILE A N 1
ATOM 732 C CA . ILE A 1 92 ? 1.907 -4.166 -13.454 1.00 94.25 92 ILE A CA 1
ATOM 733 C C . ILE A 1 92 ? 2.326 -5.541 -13.987 1.00 94.25 92 ILE A C 1
ATOM 735 O O . ILE A 1 92 ? 3.085 -5.630 -14.954 1.00 94.25 92 ILE A O 1
ATOM 739 N N . VAL A 1 93 ? 1.822 -6.628 -13.396 1.00 94.12 93 VAL A N 1
ATOM 740 C CA . VAL A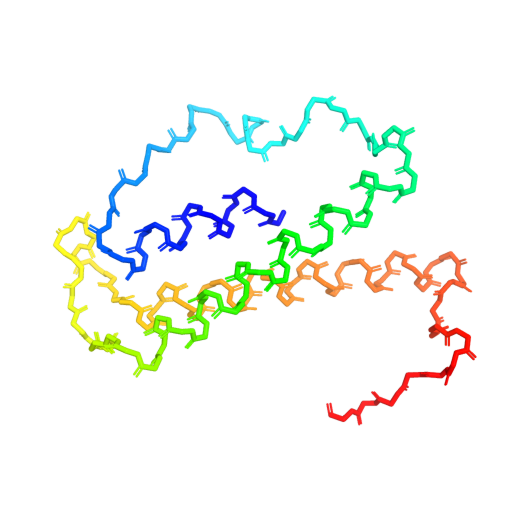 1 93 ? 2.107 -7.994 -13.862 1.00 94.12 93 VAL A CA 1
ATOM 741 C C . VAL A 1 93 ? 1.609 -8.198 -15.293 1.00 94.12 93 VAL A C 1
ATOM 743 O O . VAL A 1 93 ? 2.325 -8.792 -16.102 1.00 94.12 93 VAL A O 1
ATOM 746 N N . LEU A 1 94 ? 0.420 -7.693 -15.635 1.00 95.62 94 LEU A N 1
ATOM 747 C CA . LEU A 1 94 ? -0.124 -7.772 -16.990 1.00 95.62 94 LEU A CA 1
ATOM 748 C C . LEU A 1 94 ? 0.777 -7.050 -17.999 1.00 95.62 94 LEU A C 1
ATOM 750 O O . LEU A 1 94 ? 1.145 -7.649 -19.008 1.00 95.62 94 LEU A O 1
ATOM 754 N N . ILE A 1 95 ? 1.191 -5.815 -17.705 1.00 95.56 95 ILE A N 1
ATOM 755 C CA . ILE A 1 95 ? 2.117 -5.052 -18.553 1.00 95.56 95 ILE A CA 1
ATOM 756 C C . ILE A 1 95 ? 3.421 -5.836 -18.733 1.00 95.56 95 ILE A C 1
ATOM 758 O O . ILE A 1 95 ? 3.854 -6.073 -19.858 1.00 95.56 95 ILE A O 1
ATOM 762 N N . ARG A 1 96 ? 4.018 -6.341 -17.649 1.00 94.38 96 ARG A N 1
ATOM 763 C CA . ARG A 1 96 ? 5.257 -7.132 -17.732 1.00 94.38 96 ARG A CA 1
ATOM 764 C C . ARG A 1 96 ? 5.103 -8.395 -18.582 1.00 94.38 96 ARG A C 1
ATOM 766 O O . ARG A 1 96 ? 6.035 -8.739 -19.303 1.00 94.38 96 ARG A O 1
ATOM 773 N N . ARG A 1 97 ? 3.947 -9.071 -18.541 1.00 93.12 97 ARG A N 1
ATOM 774 C CA . ARG A 1 97 ? 3.651 -10.213 -19.429 1.00 93.12 97 ARG A CA 1
ATOM 775 C C . ARG A 1 97 ? 3.613 -9.796 -20.898 1.00 93.12 97 ARG A C 1
ATOM 777 O O . ARG A 1 97 ? 4.195 -10.496 -21.719 1.00 93.12 97 ARG A O 1
ATOM 784 N N . LEU A 1 98 ? 2.989 -8.660 -21.223 1.00 95.50 98 LEU A N 1
ATOM 785 C CA . LEU A 1 98 ? 2.945 -8.134 -22.596 1.00 95.50 98 LEU A CA 1
ATOM 786 C C . LEU A 1 98 ? 4.349 -7.851 -23.152 1.00 95.50 98 LEU A C 1
ATOM 788 O O . LEU A 1 98 ? 4.597 -8.0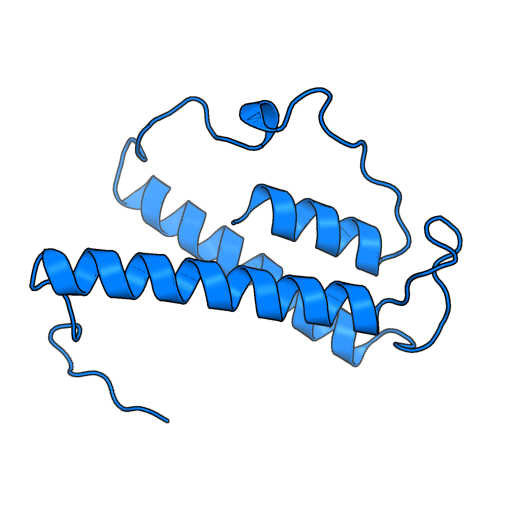75 -24.333 1.00 95.50 98 LEU A O 1
ATOM 792 N N . PHE A 1 99 ? 5.285 -7.444 -22.293 1.00 94.56 99 PHE A N 1
ATOM 793 C CA . PHE A 1 99 ? 6.690 -7.222 -22.651 1.00 94.56 99 PHE A CA 1
ATOM 794 C C . PHE A 1 99 ? 7.585 -8.465 -22.513 1.00 94.56 99 PHE A C 1
ATOM 796 O O . PHE A 1 99 ? 8.805 -8.346 -22.587 1.00 94.56 99 PHE A O 1
ATOM 803 N N . SER A 1 100 ? 7.020 -9.662 -22.301 1.00 90.56 100 SER A N 1
ATOM 804 C CA . SER A 1 100 ? 7.789 -10.898 -22.043 1.00 90.56 100 SER A CA 1
ATOM 805 C C . SER A 1 100 ? 8.793 -10.780 -20.880 1.00 90.56 100 SER A C 1
ATOM 807 O O . SER A 1 100 ? 9.771 -11.517 -20.804 1.00 90.56 100 SER A O 1
ATOM 809 N N . ALA A 1 101 ? 8.532 -9.868 -19.941 1.00 90.19 101 ALA A N 1
ATOM 810 C CA . ALA A 1 101 ? 9.316 -9.618 -18.731 1.00 90.19 101 ALA A CA 1
ATOM 811 C C . ALA A 1 101 ? 8.709 -10.312 -17.489 1.00 90.19 101 ALA A C 1
ATOM 813 O O . ALA A 1 101 ? 9.009 -9.946 -16.342 1.00 90.19 101 ALA A O 1
ATOM 814 N N . TRP A 1 102 ? 7.808 -11.278 -17.708 1.00 88.69 102 TRP A N 1
ATOM 815 C CA . TRP A 1 102 ? 7.169 -12.099 -16.678 1.00 88.69 102 TRP A CA 1
ATOM 816 C C . TRP A 1 102 ? 6.958 -13.552 -17.166 1.00 88.69 102 TRP A C 1
ATOM 818 O O . TRP A 1 102 ? 6.511 -13.719 -18.302 1.00 88.69 102 TRP A O 1
ATOM 828 N N . PRO A 1 103 ? 7.175 -14.594 -16.328 1.00 86.19 103 PRO A N 1
ATOM 829 C CA . PRO A 1 103 ? 7.618 -14.521 -14.932 1.00 86.19 103 PRO A CA 1
ATOM 830 C C . PRO A 1 103 ? 9.034 -13.946 -14.808 1.00 86.19 103 PRO A C 1
ATOM 832 O O . PRO A 1 103 ? 9.775 -13.937 -15.791 1.00 86.19 103 PRO A O 1
ATOM 835 N N . PRO A 1 104 ? 9.410 -13.400 -13.638 1.00 76.44 104 PRO A N 1
ATOM 836 C CA . PRO A 1 104 ? 10.785 -12.977 -13.412 1.00 76.44 104 PRO A CA 1
ATOM 837 C C . PRO A 1 104 ? 11.747 -14.155 -13.668 1.00 76.44 104 PRO A C 1
ATOM 839 O O . PRO A 1 104 ? 11.337 -15.307 -13.506 1.00 76.44 104 PRO A O 1
ATOM 842 N N . PRO A 1 105 ? 13.015 -13.899 -14.048 1.00 69.81 105 PRO A N 1
ATOM 843 C CA . PRO A 1 105 ? 13.971 -14.937 -14.459 1.00 69.81 105 PRO A CA 1
ATOM 844 C C . PRO A 1 105 ? 14.155 -16.089 -13.461 1.00 69.81 105 PRO A C 1
ATOM 846 O O . PRO A 1 105 ? 14.512 -17.195 -13.850 1.00 69.81 105 PRO A O 1
ATOM 849 N N . THR A 1 106 ? 13.884 -15.847 -12.179 1.00 74.88 106 THR A N 1
ATOM 850 C CA . THR A 1 106 ? 13.931 -16.847 -11.103 1.00 74.88 106 THR A CA 1
ATOM 851 C C . THR A 1 106 ? 12.739 -17.812 -11.094 1.00 74.88 106 THR A C 1
ATOM 853 O O . THR A 1 106 ? 12.688 -18.700 -10.247 1.00 74.88 106 THR A O 1
ATOM 856 N N . GLY A 1 107 ? 11.769 -17.646 -11.998 1.00 64.06 107 GLY A N 1
ATOM 857 C CA . GLY A 1 107 ? 10.463 -18.292 -11.913 1.00 64.06 107 GLY A CA 1
ATOM 858 C C . GLY A 1 107 ? 9.594 -17.654 -10.823 1.00 64.06 107 G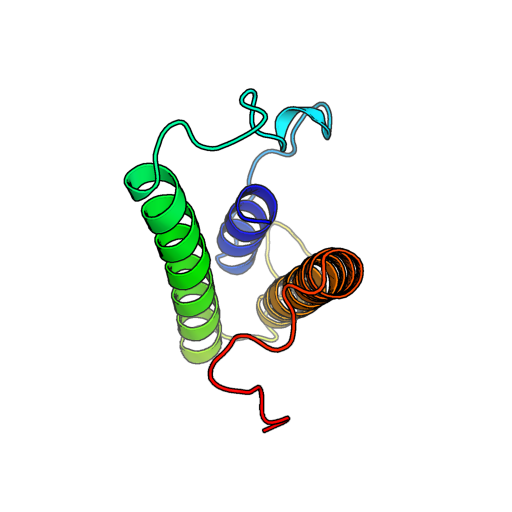LY A C 1
ATOM 859 O O . GLY A 1 107 ? 10.092 -17.104 -9.842 1.00 64.06 107 GLY A O 1
ATOM 860 N N . GLY A 1 108 ? 8.275 -17.687 -11.014 1.00 65.31 108 GLY A N 1
ATOM 861 C CA . GLY A 1 108 ? 7.302 -17.269 -10.006 1.00 65.31 108 GLY A CA 1
ATOM 862 C C . GLY A 1 108 ? 6.446 -18.462 -9.602 1.00 65.31 108 GLY A C 1
ATOM 863 O O . GLY A 1 108 ? 5.765 -19.028 -10.456 1.00 65.31 108 GLY A O 1
ATOM 864 N N . TYR A 1 109 ? 6.481 -18.841 -8.325 1.00 49.28 109 TYR A N 1
ATOM 865 C CA . TYR A 1 109 ? 5.505 -19.769 -7.759 1.00 49.28 109 TYR A CA 1
ATOM 866 C C . TYR A 1 109 ? 4.233 -18.999 -7.381 1.00 49.28 109 TYR A C 1
ATOM 868 O O . TYR A 1 109 ? 4.345 -17.907 -6.821 1.00 49.28 109 TYR A O 1
ATOM 876 N N . PRO A 1 110 ? 3.032 -19.543 -7.635 1.00 51.28 110 PRO A N 1
ATOM 877 C CA . PRO A 1 110 ? 1.874 -19.180 -6.842 1.00 51.28 110 PRO A CA 1
ATOM 878 C C . PRO A 1 110 ? 2.050 -19.866 -5.481 1.00 51.28 110 PRO A C 1
ATOM 880 O O . PRO A 1 110 ? 1.881 -21.080 -5.378 1.00 51.28 110 PRO A O 1
ATOM 883 N N . VAL A 1 111 ? 2.473 -19.112 -4.471 1.00 43.69 111 VAL A N 1
ATOM 884 C CA . VAL A 1 111 ? 2.329 -19.505 -3.061 1.00 43.69 111 VAL A CA 1
ATOM 885 C C . VAL A 1 111 ? 1.230 -18.675 -2.434 1.00 43.69 111 VAL A C 1
ATOM 887 O O . VAL A 1 111 ? 1.200 -17.456 -2.715 1.00 43.69 111 VAL A O 1
#